Protein AF-A0A3E4QTH4-F1 (afdb_monomer_lite)

InterPro domains:
  IPR002560 Transposase IS204/IS1001/IS1096/IS1165, DDE domain [PF01610] (45-142)
  IPR047951 Transposase ISL3 [PTHR33498] (50-156)

Foldseek 3Di:
DDDDDDDDDDDDDDDDDDDDDDDDDDDDDDDDDDDPPDCPDDPPPVVVLVVLVVVLVVLVVCLLVDDLVCNLVSLVVSLVCQCVSPPVVSVVVSVVCVVCVVVSSVCSVVVPDVVVVVVLVVVLVVLVVVPVPDPDVVVSVVSSCVVPPPDDDDDPPDDDD

Secondary structure (DSSP, 8-state):
------------PPPP---------------------------S-HHHHHHHHHHHHHHHHHHHHS-HHHHHHHHHHHHHHHTTSS-HHHHHHHHHHHHTHHHHHHHHHTT--HHHHHHHHHHHHHHHHHTTT-SSHHHHHHHHHHHHS------TTS---

Radius of gyration: 29.63 Å; chains: 1; bounding box: 46×70×75 Å

Structure (mmCIF, N/CA/C/O backbone):
data_AF-A0A3E4QTH4-F1
#
_entry.id   AF-A0A3E4QTH4-F1
#
loop_
_atom_site.group_PDB
_atom_site.id
_atom_site.type_symbol
_atom_site.label_atom_id
_atom_site.label_alt_id
_atom_site.label_comp_id
_atom_site.label_asym_id
_atom_site.label_entity_id
_atom_site.label_seq_id
_atom_site.pdbx_PDB_ins_code
_atom_site.Cartn_x
_atom_site.Cartn_y
_atom_site.Cartn_z
_atom_site.occupancy
_atom_site.B_iso_or_equiv
_atom_site.auth_seq_id
_atom_site.auth_comp_id
_atom_site.auth_asym_id
_atom_site.auth_atom_id
_atom_site.pdbx_PDB_model_num
ATOM 1 N N . MET A 1 1 ? -7.933 47.964 -52.588 1.00 38.31 1 MET A N 1
ATOM 2 C CA . MET A 1 1 ? -8.823 48.214 -51.436 1.00 38.31 1 MET A CA 1
ATOM 3 C C . MET A 1 1 ? -7.984 48.294 -50.173 1.00 38.31 1 MET A C 1
ATOM 5 O O . MET A 1 1 ? -7.077 47.500 -49.989 1.00 38.31 1 MET A O 1
ATOM 9 N N . HIS A 1 2 ? -8.263 49.341 -49.411 1.00 34.09 2 HIS A N 1
ATOM 10 C CA . HIS A 1 2 ? -7.567 49.927 -48.274 1.00 34.09 2 HIS A CA 1
ATOM 11 C C . HIS A 1 2 ? -6.901 48.997 -47.252 1.00 34.09 2 HIS A C 1
ATOM 13 O O . HIS A 1 2 ? -7.544 48.196 -46.583 1.00 34.09 2 HIS A O 1
ATOM 19 N N . ILE A 1 3 ? -5.608 49.260 -47.062 1.00 34.81 3 ILE A N 1
ATOM 20 C CA . ILE A 1 3 ? -4.840 48.984 -45.854 1.00 34.81 3 ILE A CA 1
ATOM 21 C C . ILE A 1 3 ? -4.992 50.232 -44.969 1.00 34.81 3 ILE A C 1
ATOM 23 O O . ILE A 1 3 ? -4.567 51.319 -45.353 1.00 34.81 3 ILE A O 1
ATOM 27 N N . ASN A 1 4 ? -5.622 50.102 -43.806 1.00 29.06 4 ASN A N 1
ATOM 28 C CA . ASN A 1 4 ? -5.609 51.088 -42.720 1.00 29.06 4 ASN A CA 1
ATOM 29 C C . ASN A 1 4 ? -5.719 50.243 -41.438 1.00 29.06 4 ASN A C 1
ATOM 31 O O . ASN A 1 4 ? -6.509 49.308 -41.413 1.00 29.06 4 ASN A O 1
ATOM 35 N N . THR A 1 5 ? -4.853 50.371 -40.432 1.00 34.12 5 THR A N 1
ATOM 36 C CA . THR A 1 5 ? -4.844 51.527 -39.530 1.00 34.12 5 THR A CA 1
ATOM 37 C C . THR A 1 5 ? -3.448 51.753 -38.936 1.00 34.12 5 THR A C 1
ATOM 39 O O . THR A 1 5 ? -2.875 50.865 -38.305 1.00 34.12 5 THR A O 1
ATOM 42 N N . ARG A 1 6 ? -2.904 52.968 -39.080 1.00 31.78 6 ARG A N 1
ATOM 43 C CA . ARG A 1 6 ? -1.811 53.488 -38.238 1.00 31.78 6 ARG A CA 1
ATOM 44 C C . ARG A 1 6 ? -2.408 54.281 -37.076 1.00 31.78 6 ARG A C 1
ATOM 46 O O . ARG A 1 6 ? -3.154 55.220 -37.315 1.00 31.78 6 ARG A O 1
ATOM 53 N N . ALA A 1 7 ? -1.941 54.023 -35.858 1.00 35.34 7 ALA A N 1
ATOM 54 C CA . ALA A 1 7 ? -1.765 55.064 -34.846 1.00 35.34 7 ALA A CA 1
ATOM 55 C C . ALA A 1 7 ? -0.570 54.703 -33.948 1.00 35.34 7 ALA A C 1
ATOM 57 O O . ALA A 1 7 ? -0.603 53.743 -33.185 1.00 35.34 7 ALA A O 1
ATOM 58 N N . ARG A 1 8 ? 0.518 55.468 -34.085 1.00 33.97 8 ARG A N 1
ATOM 59 C CA . ARG A 1 8 ? 1.678 55.489 -33.179 1.00 33.97 8 ARG A CA 1
ATOM 60 C C . ARG A 1 8 ? 1.392 56.459 -32.031 1.00 33.97 8 ARG A C 1
ATOM 62 O O . ARG A 1 8 ? 0.940 57.559 -32.336 1.00 33.97 8 ARG A O 1
ATOM 69 N N . ARG A 1 9 ? 1.793 56.140 -30.788 1.00 31.28 9 ARG A N 1
ATOM 70 C CA . ARG A 1 9 ? 2.373 57.086 -29.794 1.00 31.28 9 ARG A CA 1
ATOM 71 C C . ARG A 1 9 ? 2.842 56.361 -28.504 1.00 31.28 9 ARG A C 1
ATOM 73 O O . ARG A 1 9 ? 2.532 55.185 -28.365 1.00 31.28 9 ARG A O 1
ATOM 80 N N . PRO A 1 10 ? 3.701 56.966 -27.652 1.00 37.00 10 PRO A N 1
ATOM 81 C CA . PRO A 1 10 ? 5.108 56.573 -27.539 1.00 37.00 10 PRO A CA 1
ATOM 82 C C . PRO A 1 10 ? 5.536 56.115 -26.126 1.00 37.00 10 PRO A C 1
ATOM 84 O O . PRO A 1 10 ? 4.746 56.070 -25.187 1.00 37.00 10 PRO A O 1
ATOM 87 N N . ALA A 1 11 ? 6.828 55.790 -26.012 1.00 34.81 11 ALA A N 1
ATOM 88 C CA . ALA A 1 11 ? 7.547 55.374 -24.811 1.00 34.81 11 ALA A CA 1
ATOM 89 C C . ALA A 1 11 ? 7.378 56.313 -23.597 1.00 34.81 11 ALA A C 1
ATOM 91 O O . ALA A 1 11 ? 7.405 57.537 -23.731 1.00 34.81 11 ALA A O 1
ATOM 92 N N . ARG A 1 12 ? 7.302 55.720 -22.397 1.00 33.19 12 ARG A N 1
ATOM 93 C CA . ARG A 1 12 ? 7.480 56.391 -21.100 1.00 33.19 12 ARG A CA 1
ATOM 94 C C . ARG A 1 12 ? 8.650 55.749 -20.347 1.00 33.19 12 ARG A C 1
ATOM 96 O O . ARG A 1 12 ? 8.627 54.555 -20.065 1.00 33.19 12 ARG A O 1
ATOM 103 N N . THR A 1 13 ? 9.658 56.558 -20.041 1.00 36.94 13 THR A N 1
ATOM 104 C CA . THR A 1 13 ? 10.768 56.299 -19.107 1.00 36.94 13 THR A CA 1
ATOM 105 C C . THR A 1 13 ? 10.303 56.413 -17.636 1.00 36.94 13 THR A C 1
ATOM 107 O O . THR A 1 13 ? 9.218 56.941 -17.382 1.00 36.94 13 THR A O 1
ATOM 110 N N . PRO A 1 14 ? 11.076 55.889 -16.659 1.00 46.59 14 PRO A N 1
ATOM 111 C CA . PRO A 1 14 ? 10.572 55.454 -15.351 1.00 46.59 14 PRO A CA 1
ATOM 112 C C . PRO A 1 14 ? 10.772 56.490 -14.229 1.00 46.59 14 PRO A C 1
ATOM 114 O O . PRO A 1 14 ? 11.631 57.363 -14.357 1.00 46.59 14 PRO A O 1
ATOM 117 N N . PRO A 1 15 ? 10.116 56.328 -13.063 1.00 36.28 15 PRO A N 1
ATOM 118 C CA . PRO A 1 15 ? 10.614 56.880 -11.811 1.00 36.28 15 PRO A CA 1
ATOM 119 C C . PRO A 1 15 ? 11.375 55.834 -10.973 1.00 36.28 15 PRO A C 1
ATOM 121 O O . PRO A 1 15 ? 11.011 54.662 -10.884 1.00 36.28 15 PRO A O 1
ATOM 124 N N . ARG A 1 16 ? 12.470 56.310 -10.371 1.00 30.91 16 ARG A N 1
ATOM 125 C CA . ARG A 1 16 ? 13.379 55.625 -9.442 1.00 30.91 16 ARG A CA 1
ATOM 126 C C . ARG A 1 16 ? 12.763 55.432 -8.050 1.00 30.91 16 ARG A C 1
ATOM 128 O O . ARG A 1 16 ? 12.057 56.305 -7.562 1.00 30.91 16 ARG A O 1
ATOM 135 N N . GLY A 1 17 ? 13.247 54.388 -7.373 1.00 26.97 17 GLY A N 1
ATOM 136 C CA . GLY A 1 17 ? 13.249 54.227 -5.911 1.00 26.97 17 GLY A CA 1
ATOM 137 C C . GLY A 1 17 ? 12.425 53.017 -5.465 1.00 26.97 17 GLY A C 1
ATOM 138 O O . GLY A 1 17 ? 11.291 52.871 -5.882 1.00 26.97 17 GLY A O 1
ATOM 139 N N . SER A 1 18 ? 12.890 52.079 -4.645 1.00 28.05 18 SER A N 1
ATOM 140 C CA . SER A 1 18 ? 14.172 51.894 -3.973 1.00 28.05 18 SER A CA 1
ATOM 141 C C . SER A 1 18 ? 14.204 50.479 -3.374 1.00 28.05 18 SER A C 1
ATOM 143 O O . SER A 1 18 ? 13.237 50.074 -2.744 1.00 28.05 18 SER A O 1
ATOM 145 N N . ARG A 1 19 ? 15.370 49.832 -3.489 1.00 25.03 19 ARG A N 1
ATOM 146 C CA . ARG A 1 19 ? 16.011 48.915 -2.523 1.00 25.03 19 ARG A CA 1
ATOM 147 C C . ARG A 1 19 ? 15.423 47.518 -2.232 1.00 25.03 19 ARG A C 1
ATOM 149 O O . ARG A 1 19 ? 14.332 47.365 -1.710 1.00 25.03 19 ARG A O 1
ATOM 156 N N . ALA A 1 20 ? 16.351 46.567 -2.416 1.00 28.84 20 ALA A N 1
ATOM 157 C CA . ALA A 1 20 ? 16.674 45.399 -1.582 1.00 28.84 20 ALA A CA 1
ATOM 158 C C . ALA A 1 20 ? 15.633 44.269 -1.519 1.00 28.84 20 ALA A C 1
ATOM 160 O O . ALA A 1 20 ? 14.568 44.398 -0.937 1.00 28.84 20 ALA A O 1
ATOM 161 N N . SER A 1 21 ? 15.888 43.207 -2.287 1.00 28.34 21 SER A N 1
ATOM 162 C CA . SER A 1 21 ? 16.442 41.911 -1.833 1.00 28.34 21 SER A CA 1
ATOM 163 C C . SER A 1 21 ? 15.333 40.996 -1.291 1.00 28.34 21 SER A C 1
ATOM 165 O O . SER A 1 21 ? 14.563 41.343 -0.414 1.00 28.34 21 SER A O 1
ATOM 167 N N . GLY A 1 22 ? 15.084 39.821 -1.856 1.00 32.53 22 GLY A N 1
ATOM 168 C CA . GLY A 1 22 ? 16.065 38.843 -2.294 1.00 32.53 22 GLY A CA 1
ATOM 169 C C . GLY A 1 22 ? 16.257 37.842 -1.159 1.00 32.53 22 GLY A C 1
ATOM 170 O O . GLY A 1 22 ? 16.856 38.166 -0.143 1.00 32.53 22 GLY A O 1
ATOM 171 N N . SER A 1 23 ? 15.766 36.623 -1.387 1.00 31.20 23 SER A N 1
ATOM 172 C CA . SER A 1 23 ? 15.892 35.403 -0.573 1.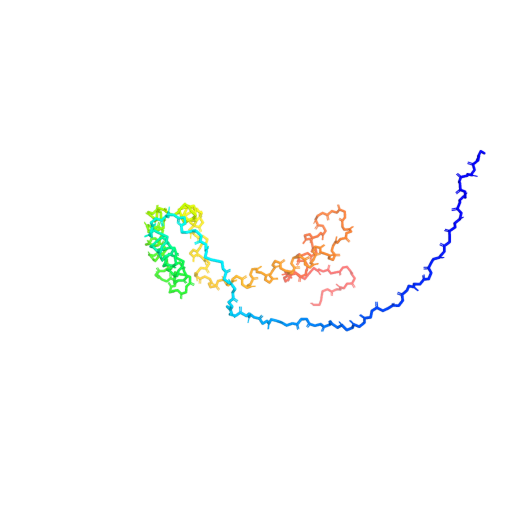00 31.20 23 SER A CA 1
ATOM 173 C C . SER A 1 23 ? 14.968 35.223 0.649 1.00 31.20 23 SER A C 1
ATOM 175 O O . SER A 1 23 ? 15.187 35.701 1.753 1.00 31.20 23 SER A O 1
ATOM 177 N N . ARG A 1 24 ? 13.920 34.418 0.431 1.00 31.97 24 ARG A N 1
ATOM 178 C CA . ARG A 1 24 ? 13.820 33.033 0.929 1.00 31.97 24 ARG A CA 1
ATOM 179 C C . ARG A 1 24 ? 14.612 32.746 2.217 1.00 31.97 24 ARG A C 1
ATOM 181 O O . ARG A 1 24 ? 15.801 32.474 2.137 1.00 31.97 24 ARG A O 1
ATOM 188 N N . CYS A 1 25 ? 13.921 32.613 3.347 1.00 25.77 25 CYS A N 1
ATOM 189 C CA . CYS A 1 25 ? 14.136 31.474 4.240 1.00 25.77 25 CYS A CA 1
ATOM 190 C C . CYS A 1 25 ? 13.003 31.330 5.256 1.00 25.77 25 CYS A C 1
ATOM 192 O O . CYS A 1 25 ? 12.509 32.295 5.832 1.00 25.77 25 CYS A O 1
ATOM 194 N N . SER A 1 26 ? 12.626 30.076 5.465 1.00 36.06 26 SER A N 1
ATOM 195 C CA . SER A 1 26 ? 11.839 29.570 6.577 1.00 36.06 26 SER A CA 1
ATOM 196 C C . SER A 1 26 ? 12.249 30.187 7.915 1.00 36.06 26 SER A C 1
ATOM 198 O O . SER A 1 26 ? 13.381 30.008 8.366 1.00 36.06 26 SER A O 1
ATOM 200 N N . ARG A 1 27 ? 11.303 30.825 8.597 1.00 24.22 27 ARG A N 1
ATOM 201 C CA . ARG A 1 27 ? 11.348 30.980 10.051 1.00 24.22 27 ARG A CA 1
ATOM 202 C C . ARG A 1 27 ? 9.919 31.093 10.560 1.00 24.22 27 ARG A C 1
ATOM 204 O O . ARG A 1 27 ? 9.256 32.104 10.373 1.00 24.22 27 ARG A O 1
ATOM 211 N N . THR A 1 28 ? 9.427 30.019 11.167 1.00 36.97 28 THR A N 1
ATOM 212 C CA . THR A 1 28 ? 8.267 30.075 12.061 1.00 36.97 28 THR A CA 1
ATOM 213 C C . THR A 1 28 ? 8.507 31.121 13.147 1.00 36.97 28 THR A C 1
ATOM 215 O O . THR A 1 28 ? 9.561 31.061 13.783 1.00 36.97 28 THR A O 1
ATOM 218 N N . PRO A 1 29 ? 7.525 31.978 13.463 1.00 33.34 29 PRO A N 1
ATOM 219 C CA . PRO A 1 29 ? 7.483 32.645 14.753 1.00 33.34 29 PRO A CA 1
ATOM 220 C C . PRO A 1 29 ? 6.354 32.051 15.598 1.00 33.34 29 PRO A C 1
ATOM 222 O O . PRO A 1 29 ? 5.169 32.150 15.277 1.00 33.34 29 PRO A O 1
ATOM 225 N N . ARG A 1 30 ? 6.753 31.438 16.716 1.00 31.05 30 ARG A N 1
ATOM 226 C CA . ARG A 1 30 ? 5.915 31.311 17.912 1.00 31.05 30 ARG A CA 1
ATOM 227 C C . ARG A 1 30 ? 5.405 32.713 18.288 1.00 31.05 30 ARG A C 1
ATOM 229 O O . ARG A 1 30 ? 6.225 33.613 18.397 1.00 31.05 30 ARG A O 1
ATOM 236 N N . THR A 1 31 ? 4.081 32.824 18.468 1.00 38.16 31 THR A N 1
ATOM 237 C CA . THR A 1 31 ? 3.315 33.623 19.465 1.00 38.16 31 THR A CA 1
ATOM 238 C C . THR A 1 31 ? 3.831 35.034 19.816 1.00 38.16 31 THR A C 1
ATOM 240 O O . THR A 1 31 ? 4.970 35.194 20.214 1.00 38.16 31 THR A O 1
ATOM 243 N N . LEU A 1 32 ? 3.038 36.110 19.823 1.00 41.94 32 LEU A N 1
ATOM 244 C CA . LEU A 1 32 ? 1.735 36.320 20.468 1.00 41.94 32 LEU A CA 1
ATOM 245 C C . LEU A 1 32 ? 1.060 37.556 19.838 1.00 41.94 32 LEU A C 1
ATOM 247 O O . LEU A 1 32 ? 1.690 38.605 19.756 1.00 41.94 32 LEU A O 1
ATOM 251 N N . ALA A 1 33 ? -0.232 37.497 19.514 1.00 34.41 33 ALA A N 1
ATOM 252 C CA . ALA A 1 33 ? -1.062 38.701 19.462 1.00 34.41 33 ALA A CA 1
ATOM 253 C C . ALA A 1 33 ? -2.498 38.357 19.855 1.00 34.41 33 ALA A C 1
ATOM 255 O O . ALA A 1 33 ? -3.097 37.386 19.396 1.00 34.41 33 ALA A O 1
ATOM 256 N N . ARG A 1 34 ? -2.987 39.142 20.808 1.00 39.38 34 ARG A N 1
ATOM 257 C CA . ARG A 1 34 ? -4.208 38.959 21.575 1.00 39.38 34 ARG A CA 1
ATOM 258 C C . ARG A 1 34 ? -5.440 39.123 20.689 1.00 39.38 34 ARG A C 1
ATOM 260 O O . ARG A 1 34 ? -5.786 40.222 20.288 1.00 39.38 34 ARG A O 1
ATOM 267 N N . GLY A 1 35 ? -6.156 38.027 20.511 1.00 37.09 35 GLY A N 1
ATOM 268 C CA . GLY A 1 35 ? -7.583 38.012 20.245 1.00 37.09 35 GLY A CA 1
ATOM 269 C C . GLY A 1 35 ? -8.097 36.733 20.872 1.00 37.09 35 GLY A C 1
ATOM 270 O O . GLY A 1 35 ? -7.814 35.657 20.359 1.00 37.09 35 GLY A O 1
ATOM 271 N N . ARG A 1 36 ? -8.766 36.815 22.030 1.00 41.88 36 ARG A N 1
ATOM 272 C CA . ARG A 1 36 ? -9.487 35.656 22.578 1.00 41.88 36 ARG A CA 1
ATOM 273 C C . ARG A 1 36 ? -10.473 35.213 21.494 1.00 41.88 36 ARG A C 1
ATOM 275 O O . ARG A 1 36 ? -11.393 35.985 21.215 1.00 41.88 36 ARG A O 1
ATOM 282 N N . PRO A 1 37 ? -10.354 34.017 20.890 1.00 40.00 37 PRO A N 1
ATOM 283 C CA . PRO A 1 37 ? -11.465 33.527 20.110 1.00 40.00 37 PRO A CA 1
ATOM 284 C C . PRO A 1 37 ? -12.586 33.257 21.108 1.00 40.00 37 PRO A C 1
ATOM 286 O O . PRO A 1 37 ? -12.408 32.551 22.106 1.00 40.00 37 PRO A O 1
ATOM 289 N N . ARG A 1 38 ? -13.733 33.891 20.857 1.00 36.66 38 ARG A N 1
ATOM 290 C CA . ARG A 1 38 ? -15.011 33.533 21.464 1.00 36.66 38 ARG A CA 1
ATOM 291 C C . ARG A 1 38 ? -15.092 32.012 21.474 1.00 36.66 38 ARG A C 1
ATOM 293 O O . ARG A 1 38 ? -15.014 31.379 20.423 1.00 36.66 38 ARG A O 1
ATOM 300 N N . ARG A 1 39 ? -15.172 31.441 22.675 1.00 45.03 39 ARG A N 1
ATOM 301 C CA . ARG A 1 39 ? -15.295 30.005 22.912 1.00 45.03 39 ARG A CA 1
ATOM 302 C C . ARG A 1 39 ? -16.631 29.564 22.317 1.00 45.03 39 ARG A C 1
ATOM 304 O O . ARG A 1 39 ? -17.642 29.552 23.006 1.00 45.03 39 ARG A O 1
ATOM 311 N N . SER A 1 40 ? -16.650 29.257 21.022 1.00 39.41 40 SER A N 1
ATOM 312 C CA . SER A 1 40 ? -17.777 28.594 20.384 1.00 39.41 40 SER A CA 1
ATOM 313 C C . SER A 1 40 ? -17.879 27.218 21.026 1.00 39.41 40 SER A C 1
ATOM 315 O O . SER A 1 40 ? -16.989 26.378 20.861 1.00 39.41 40 SER A O 1
ATOM 317 N N . GLY A 1 41 ? -18.920 27.034 21.834 1.00 40.28 41 GLY A N 1
ATOM 318 C CA . GLY A 1 41 ? -19.214 25.793 22.524 1.00 40.28 41 GLY A CA 1
ATOM 319 C C . GLY A 1 41 ? -19.334 24.648 21.529 1.00 40.28 41 GLY A C 1
ATOM 320 O O . GLY A 1 41 ? -20.346 24.484 20.857 1.00 40.28 41 GLY A O 1
ATOM 321 N N . ARG A 1 42 ? -18.291 23.827 21.457 1.00 39.12 42 ARG A N 1
ATOM 322 C CA . ARG A 1 42 ? -18.397 22.450 20.997 1.00 39.12 42 ARG A CA 1
ATOM 323 C C . ARG A 1 42 ? -17.669 21.601 22.035 1.00 39.12 42 ARG A C 1
ATOM 325 O O . ARG A 1 42 ? -16.480 21.833 22.261 1.00 39.12 42 ARG A O 1
ATOM 332 N N . PRO A 1 43 ? -18.366 20.690 22.733 1.00 39.44 43 PRO A N 1
ATOM 333 C CA . PRO A 1 43 ? -17.743 19.895 23.774 1.00 39.44 43 PRO A CA 1
ATOM 334 C C . PRO A 1 43 ? -16.653 19.020 23.154 1.00 39.44 43 PRO A C 1
ATOM 336 O O . PRO A 1 43 ? -16.763 18.573 22.011 1.00 39.44 43 PRO A O 1
ATOM 339 N N . VAL A 1 44 ? -15.594 18.820 23.931 1.00 47.12 44 VAL A N 1
ATOM 340 C CA . VAL A 1 44 ? -14.356 18.085 23.655 1.00 47.12 44 VAL A CA 1
ATOM 341 C C . VAL A 1 44 ? -14.645 16.639 23.205 1.00 47.12 44 VAL A C 1
ATOM 343 O O . VAL A 1 44 ? -14.492 15.680 23.946 1.00 47.12 44 VAL A O 1
ATOM 346 N N . ARG A 1 45 ? -15.089 16.468 21.958 1.00 47.56 45 ARG A N 1
ATOM 347 C CA . ARG A 1 45 ? -15.165 15.183 21.233 1.00 47.56 45 ARG A CA 1
ATOM 348 C C . ARG A 1 45 ? -14.111 15.088 20.129 1.00 47.56 45 ARG A C 1
ATOM 350 O O . ARG A 1 45 ? -13.842 14.008 19.612 1.00 47.56 45 ARG A O 1
ATOM 357 N N . SER A 1 46 ? -13.486 16.213 19.791 1.00 52.41 46 SER A N 1
ATOM 358 C CA . SER A 1 46 ? -12.482 16.325 18.733 1.00 52.41 46 SER A CA 1
ATOM 359 C C . SER A 1 46 ? -11.193 15.576 19.079 1.00 52.41 46 SER A C 1
ATOM 361 O O . SER A 1 46 ? -10.621 14.938 18.205 1.00 52.41 46 SER A O 1
ATOM 363 N N . GLY A 1 47 ? -10.771 15.580 20.351 1.00 61.81 47 GLY A N 1
ATOM 364 C CA . GLY A 1 47 ? -9.536 14.918 20.790 1.00 61.81 47 GLY A CA 1
ATOM 365 C C . GLY A 1 47 ? -9.561 13.399 20.598 1.00 61.81 47 GLY A C 1
ATOM 366 O O . GLY A 1 47 ? -8.605 12.823 20.090 1.00 61.81 47 GLY A O 1
ATOM 367 N N . THR A 1 48 ? -10.689 12.747 20.898 1.00 75.06 48 THR A N 1
ATOM 368 C CA . THR A 1 48 ? -10.816 11.287 20.763 1.00 75.06 48 THR A CA 1
ATOM 369 C C . THR A 1 48 ? -10.982 10.847 19.312 1.00 75.06 48 THR A C 1
ATOM 371 O O . THR A 1 48 ? -10.518 9.774 18.942 1.00 75.06 48 THR A O 1
ATOM 374 N N . ALA A 1 49 ? -11.626 11.648 18.458 1.00 80.50 49 ALA A N 1
ATOM 375 C CA . ALA A 1 49 ? -11.713 11.360 17.025 1.00 80.50 49 ALA A CA 1
ATOM 376 C C . ALA A 1 49 ? -10.368 11.534 16.315 1.00 80.50 49 ALA A C 1
ATOM 378 O O . ALA A 1 49 ? -9.989 10.679 15.515 1.00 80.50 49 ALA A O 1
ATOM 379 N N . LEU A 1 50 ? -9.637 12.599 16.649 1.00 86.06 50 LEU A N 1
ATOM 380 C CA . LEU A 1 50 ? -8.321 12.870 16.082 1.00 86.06 50 LEU A CA 1
ATOM 381 C C . LEU A 1 50 ? -7.305 11.804 16.510 1.00 86.06 50 LEU A C 1
ATOM 383 O O . LEU A 1 50 ? -6.589 11.273 15.666 1.00 86.06 50 LEU A O 1
ATOM 387 N N . TRP A 1 51 ? -7.315 11.421 17.790 1.00 87.38 51 TRP A N 1
ATOM 388 C CA . TRP A 1 51 ? -6.479 10.340 18.313 1.00 87.38 51 TRP A CA 1
ATOM 389 C C . TRP A 1 51 ? -6.777 8.988 17.654 1.00 87.38 51 TRP A C 1
ATOM 391 O O . TRP A 1 51 ? -5.862 8.305 17.204 1.00 87.38 51 TRP A O 1
ATOM 401 N N . ARG A 1 52 ? -8.059 8.620 17.504 1.00 87.25 52 ARG A N 1
ATOM 402 C CA . ARG A 1 52 ? -8.444 7.392 16.785 1.00 87.25 52 ARG A CA 1
ATOM 403 C C . ARG A 1 52 ? -7.979 7.415 15.334 1.00 87.25 52 ARG A C 1
ATOM 405 O O . ARG A 1 52 ? -7.481 6.407 14.851 1.00 87.25 52 ARG A O 1
ATOM 412 N N . GLY A 1 53 ? -8.124 8.551 14.651 1.00 90.75 53 GLY A N 1
ATOM 413 C CA . GLY A 1 53 ? -7.630 8.720 13.285 1.00 90.75 53 GLY A CA 1
ATOM 414 C C . GLY A 1 53 ? -6.108 8.585 13.188 1.00 90.75 53 GLY A C 1
ATOM 415 O O . GLY A 1 53 ? -5.613 7.934 12.272 1.00 90.75 53 GLY A O 1
ATOM 416 N N . TYR A 1 54 ? -5.373 9.147 14.150 1.00 91.00 54 TYR A N 1
ATOM 417 C CA . TYR A 1 54 ? -3.922 8.989 14.246 1.00 91.00 54 TYR A CA 1
ATOM 418 C C . TYR A 1 54 ? -3.527 7.519 14.422 1.00 91.00 54 TYR A C 1
ATOM 420 O O . TYR A 1 54 ? -2.721 7.015 13.645 1.00 91.00 54 TYR A O 1
ATOM 428 N N . LEU A 1 55 ? -4.153 6.808 15.362 1.00 92.19 55 LEU A N 1
ATOM 429 C CA . LEU A 1 55 ? -3.856 5.398 15.605 1.00 92.19 55 LEU A CA 1
ATOM 430 C C . LEU A 1 55 ? -4.203 4.528 14.381 1.00 92.19 55 LEU A C 1
ATOM 432 O O . LEU A 1 55 ? -3.399 3.703 13.972 1.00 92.19 55 LEU A O 1
ATOM 436 N N . LEU A 1 56 ? -5.332 4.781 13.707 1.00 91.94 56 LEU A N 1
ATOM 437 C CA . LEU A 1 56 ? -5.683 4.114 12.443 1.00 91.94 56 LEU A CA 1
ATOM 438 C C . LEU A 1 56 ? -4.651 4.342 11.334 1.00 91.94 56 LEU A C 1
ATOM 440 O O . LEU A 1 56 ? -4.393 3.440 10.536 1.00 91.94 56 LEU A O 1
ATOM 444 N N . LYS A 1 57 ? -4.078 5.543 11.258 1.00 92.31 57 LYS A N 1
ATOM 445 C CA . LYS A 1 57 ? -3.032 5.873 10.288 1.00 92.31 57 LYS A CA 1
ATOM 446 C C . LYS A 1 57 ? -1.718 5.157 10.621 1.00 92.31 57 LYS A C 1
ATOM 448 O O . LYS A 1 57 ? -1.096 4.614 9.711 1.00 92.31 57 LYS A O 1
ATOM 453 N N . GLU A 1 58 ? -1.289 5.160 11.881 1.00 93.06 58 GLU A N 1
ATOM 454 C CA . GLU A 1 58 ? -0.040 4.497 12.278 1.00 93.06 58 GLU A CA 1
ATOM 455 C C . GLU A 1 58 ? -0.148 2.968 12.186 1.00 93.06 58 GLU A C 1
ATOM 457 O O . GLU A 1 58 ? 0.766 2.344 11.655 1.00 93.06 58 GLU A O 1
ATOM 462 N N . GLU A 1 59 ? -1.287 2.371 12.547 1.00 91.12 59 GLU A N 1
ATOM 463 C CA . GLU A 1 59 ? -1.536 0.935 12.342 1.0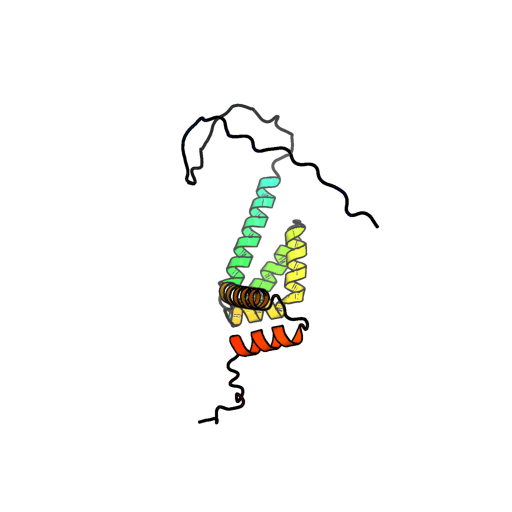0 91.12 59 GLU A CA 1
ATOM 464 C C . GLU A 1 59 ? -1.477 0.556 10.857 1.00 91.12 59 GLU A C 1
ATOM 466 O O . GLU A 1 59 ? -0.831 -0.421 10.488 1.00 91.12 59 GLU A O 1
ATOM 471 N N . LEU A 1 60 ? -2.069 1.365 9.966 1.00 91.31 60 LEU A N 1
ATOM 472 C CA . LEU A 1 60 ? -1.945 1.126 8.524 1.00 91.31 60 LEU A CA 1
ATOM 473 C C . LEU A 1 60 ? -0.477 1.167 8.084 1.00 91.31 60 LEU A C 1
ATOM 475 O O . LEU A 1 60 ? -0.050 0.367 7.258 1.00 91.31 60 LEU A O 1
ATOM 479 N N . ARG A 1 61 ? 0.312 2.093 8.635 1.00 89.56 61 ARG A N 1
ATOM 480 C CA . ARG A 1 61 ? 1.741 2.203 8.333 1.00 89.56 61 ARG A CA 1
ATOM 481 C C . ARG A 1 61 ? 2.531 0.998 8.842 1.00 89.56 61 ARG A C 1
ATOM 483 O O . ARG A 1 61 ? 3.475 0.594 8.168 1.00 89.56 61 ARG A O 1
ATOM 490 N N . ALA A 1 62 ? 2.149 0.442 9.990 1.00 89.19 62 ALA A N 1
ATOM 491 C CA . ALA A 1 62 ? 2.728 -0.782 10.527 1.00 89.19 62 ALA A CA 1
ATOM 492 C C . ALA A 1 62 ? 2.460 -1.975 9.597 1.00 89.19 62 ALA A C 1
ATOM 494 O O . ALA A 1 62 ? 3.398 -2.698 9.284 1.00 89.19 62 ALA A O 1
ATOM 495 N N . VAL A 1 63 ? 1.246 -2.103 9.041 1.00 88.50 63 VAL A N 1
ATOM 496 C CA . VAL A 1 63 ? 0.916 -3.145 8.041 1.00 88.50 63 VAL A CA 1
ATOM 497 C C . VAL A 1 63 ? 1.865 -3.104 6.835 1.00 88.50 63 VAL A C 1
ATOM 499 O O . VAL A 1 63 ? 2.305 -4.147 6.371 1.00 88.50 63 VAL A O 1
ATOM 502 N N . PHE A 1 64 ? 2.222 -1.913 6.341 1.00 85.25 64 PHE A N 1
ATOM 503 C CA . PHE A 1 64 ? 3.146 -1.764 5.204 1.00 85.25 64 PHE A CA 1
ATOM 504 C C . PHE A 1 64 ? 4.631 -1.959 5.548 1.00 85.25 64 PHE A C 1
ATOM 506 O O . PHE A 1 64 ? 5.450 -2.036 4.637 1.00 85.25 64 PHE A O 1
ATOM 513 N N . ARG A 1 65 ? 4.999 -1.964 6.834 1.00 85.56 65 ARG A N 1
ATOM 514 C CA . ARG A 1 65 ? 6.384 -2.152 7.304 1.00 85.56 65 ARG A CA 1
ATOM 515 C C . ARG A 1 65 ? 6.631 -3.521 7.934 1.00 85.56 65 ARG A C 1
ATOM 517 O O . ARG A 1 65 ? 7.784 -3.834 8.210 1.00 85.56 65 ARG A O 1
ATOM 524 N N . GLY A 1 66 ? 5.567 -4.259 8.238 1.00 82.38 66 GLY A N 1
ATOM 525 C CA . GLY A 1 66 ? 5.635 -5.573 8.860 1.00 82.38 66 GLY A CA 1
ATOM 526 C C . GLY A 1 66 ? 6.103 -6.660 7.898 1.00 82.38 66 GLY A C 1
ATOM 527 O O . GLY A 1 66 ? 6.342 -6.415 6.715 1.00 82.38 66 GLY A O 1
ATOM 528 N N . ASP A 1 67 ? 6.210 -7.869 8.436 1.00 83.44 67 ASP A N 1
ATOM 529 C CA . ASP A 1 67 ? 6.564 -9.064 7.678 1.00 83.44 67 ASP A CA 1
ATOM 530 C C . ASP A 1 67 ? 5.450 -9.418 6.665 1.00 83.44 67 ASP A C 1
ATOM 532 O O . ASP A 1 67 ? 4.266 -9.419 7.036 1.00 83.44 67 ASP A O 1
ATOM 536 N N . PRO A 1 68 ? 5.784 -9.730 5.395 1.00 83.88 68 PRO A N 1
ATOM 537 C CA . PRO A 1 68 ? 4.835 -10.256 4.417 1.00 83.88 68 PRO A CA 1
ATOM 538 C C . PRO A 1 68 ? 3.990 -11.437 4.917 1.00 83.88 68 PRO A C 1
ATOM 540 O O . PRO A 1 68 ? 2.818 -11.529 4.544 1.00 83.88 68 PRO A O 1
ATOM 543 N N . ALA A 1 69 ? 4.535 -12.300 5.783 1.00 85.19 69 ALA A N 1
ATOM 544 C CA . ALA A 1 69 ? 3.816 -13.447 6.341 1.00 85.19 69 ALA A CA 1
ATOM 545 C C . ALA A 1 69 ? 2.579 -13.025 7.159 1.00 85.19 69 ALA A C 1
ATOM 547 O O . ALA A 1 69 ? 1.504 -13.618 7.033 1.00 85.19 69 ALA A O 1
ATOM 548 N N . ASP A 1 70 ? 2.695 -11.936 7.923 1.00 88.06 70 ASP A N 1
ATOM 549 C CA . ASP A 1 70 ? 1.634 -11.418 8.794 1.00 88.06 70 ASP A CA 1
ATOM 550 C C . ASP A 1 70 ? 0.796 -10.310 8.143 1.00 88.06 70 ASP A C 1
ATOM 552 O O . ASP A 1 70 ? -0.223 -9.869 8.699 1.00 88.06 70 ASP A O 1
ATOM 556 N N . ALA A 1 71 ? 1.190 -9.846 6.954 1.00 87.75 71 ALA A N 1
ATOM 557 C CA . ALA A 1 71 ? 0.569 -8.718 6.268 1.00 87.75 71 ALA A CA 1
ATOM 558 C C . ALA A 1 71 ? -0.934 -8.931 6.035 1.00 87.75 71 ALA A C 1
ATOM 560 O O . ALA A 1 71 ? -1.733 -8.005 6.201 1.00 87.75 71 ALA A O 1
ATOM 561 N N . ARG A 1 72 ? -1.346 -10.163 5.710 1.00 89.81 72 ARG A N 1
ATOM 562 C CA . ARG A 1 72 ? -2.755 -10.509 5.472 1.00 89.81 72 ARG A CA 1
ATOM 563 C C . ARG A 1 72 ? -3.601 -10.381 6.735 1.00 89.81 72 ARG A C 1
ATOM 565 O O . ARG A 1 72 ? -4.623 -9.693 6.715 1.00 89.81 72 ARG A O 1
ATOM 572 N N . ALA A 1 73 ? -3.159 -10.996 7.829 1.00 91.19 73 ALA A N 1
ATOM 573 C CA . ALA A 1 73 ? -3.862 -10.950 9.107 1.00 91.19 73 ALA A CA 1
ATOM 574 C C . ALA A 1 73 ? -3.910 -9.519 9.670 1.00 91.19 73 ALA A C 1
ATOM 576 O O . ALA A 1 73 ? -4.955 -9.056 10.139 1.00 91.19 73 ALA A O 1
ATOM 577 N N . SER A 1 74 ? -2.799 -8.791 9.556 1.00 90.38 74 SER A N 1
ATOM 578 C CA . SER A 1 74 ? -2.680 -7.404 10.008 1.00 90.38 74 SER A CA 1
ATOM 579 C C . SER A 1 74 ? -3.591 -6.464 9.210 1.00 90.38 74 SER A C 1
ATOM 581 O O . SER A 1 74 ? -4.307 -5.644 9.791 1.00 90.38 74 SER A O 1
ATOM 583 N N . LEU A 1 75 ? -3.654 -6.631 7.884 1.00 92.06 75 LEU A N 1
ATOM 584 C CA . LEU A 1 75 ? -4.549 -5.860 7.023 1.00 92.06 75 LEU A CA 1
ATOM 585 C C . LEU A 1 75 ? -6.026 -6.150 7.323 1.00 92.06 75 LEU A C 1
ATOM 587 O O . LEU A 1 75 ? -6.830 -5.219 7.376 1.00 92.06 75 LEU A O 1
ATOM 591 N N . ASP A 1 76 ? -6.398 -7.408 7.557 1.00 92.56 76 ASP A N 1
ATOM 592 C CA . ASP A 1 76 ? -7.781 -7.783 7.873 1.00 92.56 76 ASP A CA 1
ATOM 593 C C . ASP A 1 76 ? -8.229 -7.238 9.238 1.00 92.56 76 ASP A C 1
ATOM 595 O O . ASP A 1 76 ? -9.353 -6.732 9.380 1.00 92.56 76 ASP A O 1
ATOM 599 N N . ARG A 1 77 ? -7.332 -7.264 10.234 1.00 92.69 77 ARG A N 1
ATOM 600 C CA . ARG A 1 77 ? -7.552 -6.641 11.546 1.00 92.69 77 ARG A CA 1
ATOM 601 C C . ARG A 1 77 ? -7.762 -5.137 11.399 1.00 92.69 77 ARG A C 1
ATOM 603 O O . ARG A 1 77 ? -8.755 -4.600 11.900 1.00 92.69 77 ARG A O 1
ATOM 610 N N . TRP A 1 78 ? -6.891 -4.471 10.643 1.00 94.25 78 TRP A N 1
ATOM 611 C CA . TRP A 1 78 ? -7.010 -3.044 10.366 1.00 94.25 78 TRP A CA 1
ATOM 612 C C . TRP A 1 78 ? -8.316 -2.705 9.634 1.00 94.25 78 TRP A C 1
ATOM 614 O O . TRP A 1 78 ? -9.052 -1.811 10.050 1.00 94.25 78 TRP A O 1
ATOM 624 N N . LEU A 1 79 ? -8.676 -3.464 8.594 1.00 93.44 79 LEU A N 1
ATOM 625 C CA . LEU A 1 79 ? -9.911 -3.287 7.824 1.00 93.44 79 LEU A CA 1
ATOM 626 C C . LEU A 1 79 ? -11.175 -3.469 8.667 1.00 93.44 79 LEU A C 1
ATOM 628 O O . LEU A 1 79 ? -12.193 -2.817 8.403 1.00 93.44 79 LEU A O 1
ATOM 632 N N . SER A 1 80 ? -11.129 -4.366 9.649 1.00 93.00 80 SER A N 1
ATOM 633 C CA . SER A 1 80 ? -12.220 -4.610 10.594 1.00 93.00 80 SER A CA 1
ATOM 634 C C . SER A 1 80 ? -12.367 -3.478 11.604 1.00 93.00 80 SER A C 1
ATOM 636 O O . SER A 1 80 ? -13.459 -3.246 12.123 1.00 93.00 80 SER A O 1
ATOM 638 N N . TRP A 1 81 ? -11.292 -2.756 11.905 1.00 92.94 81 TRP A N 1
ATOM 639 C CA . TRP A 1 81 ? -11.342 -1.589 12.775 1.00 92.94 81 TRP A CA 1
ATOM 640 C C . TRP A 1 81 ? -11.732 -0.315 12.010 1.00 92.94 81 TRP A C 1
ATOM 642 O O . TRP A 1 81 ? -12.619 0.430 12.439 1.00 92.94 81 TRP A O 1
ATOM 652 N N . ALA A 1 82 ? -11.161 -0.116 10.821 1.00 90.94 82 ALA A N 1
ATOM 653 C CA . ALA A 1 82 ? -11.409 1.034 9.957 1.00 90.94 82 ALA A CA 1
ATOM 654 C C . ALA A 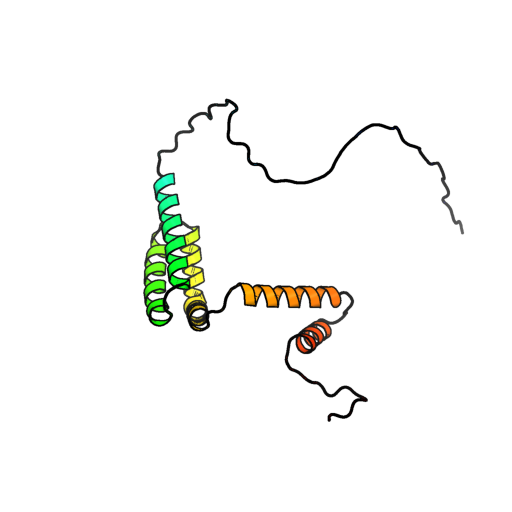1 82 ? -12.877 1.158 9.525 1.00 90.94 82 ALA A C 1
ATOM 656 O O . ALA A 1 82 ? -13.410 2.268 9.492 1.00 90.94 82 ALA A O 1
ATOM 657 N N . CYS A 1 83 ? -13.580 0.048 9.275 1.00 91.62 83 CYS A N 1
ATOM 658 C CA . CYS A 1 83 ? -14.999 0.103 8.913 1.00 91.62 83 CYS A CA 1
ATOM 659 C C . CYS A 1 83 ? -15.917 0.555 10.067 1.00 91.62 83 CYS A C 1
ATOM 661 O O . CYS A 1 83 ? -17.004 1.068 9.810 1.00 91.62 83 CYS A O 1
ATOM 663 N N . ARG A 1 84 ? -15.484 0.420 11.331 1.00 90.56 84 ARG A N 1
ATOM 664 C CA . ARG A 1 84 ? -16.275 0.738 12.538 1.00 90.56 84 ARG A CA 1
ATOM 665 C C . ARG A 1 84 ? -15.877 2.050 13.214 1.00 90.56 84 ARG A C 1
ATOM 667 O O . ARG A 1 84 ? -16.528 2.474 14.165 1.00 90.56 84 ARG A O 1
ATOM 674 N N . CYS A 1 85 ? -14.842 2.734 12.728 1.00 87.06 85 CYS A N 1
ATOM 675 C CA . CYS A 1 85 ? -14.266 3.900 13.402 1.00 87.06 85 CYS A CA 1
ATOM 676 C C . CYS A 1 85 ? -15.159 5.161 13.406 1.00 87.06 85 CYS A C 1
ATOM 678 O O . CYS A 1 85 ? -14.766 6.174 13.982 1.00 87.06 85 CYS A O 1
ATOM 680 N N . ARG A 1 86 ? -16.357 5.140 12.796 1.00 85.94 86 ARG A N 1
ATOM 681 C CA . ARG A 1 86 ? -17.282 6.293 12.687 1.00 85.94 86 ARG A CA 1
ATOM 682 C C . ARG A 1 86 ? -16.622 7.574 12.127 1.00 85.94 86 ARG A C 1
ATOM 684 O O . ARG A 1 86 ? -17.100 8.672 12.389 1.00 85.94 86 ARG A O 1
ATOM 691 N N . ILE A 1 87 ? -15.525 7.443 11.372 1.00 89.19 87 ILE A N 1
ATOM 692 C CA . ILE A 1 87 ? -14.869 8.532 10.633 1.00 89.19 87 ILE A CA 1
ATOM 693 C C . ILE A 1 87 ? -15.092 8.253 9.138 1.00 89.19 87 ILE A C 1
ATOM 695 O O . ILE A 1 87 ? -14.500 7.301 8.621 1.00 89.19 87 ILE A O 1
ATOM 699 N N . PRO A 1 88 ? -15.941 9.031 8.438 1.00 89.06 88 PRO A N 1
ATOM 700 C CA . PRO A 1 88 ? -16.362 8.729 7.066 1.00 89.06 88 PRO A CA 1
ATOM 701 C C . PRO A 1 88 ? -15.202 8.484 6.095 1.00 89.06 88 PRO A C 1
ATOM 703 O O . PRO A 1 88 ? -15.242 7.543 5.306 1.00 89.06 88 PRO A O 1
ATOM 706 N N . GLN A 1 89 ? -14.129 9.267 6.219 1.00 91.75 89 GLN A N 1
ATOM 707 C CA . GLN A 1 89 ? -12.942 9.191 5.369 1.00 91.75 89 GLN A CA 1
ATOM 708 C C . GLN A 1 89 ? -12.217 7.843 5.508 1.00 91.75 89 GLN A C 1
ATOM 710 O O . GLN A 1 89 ? -11.807 7.248 4.512 1.00 91.75 89 GLN A O 1
ATOM 715 N N . PHE A 1 90 ? -12.094 7.320 6.732 1.00 90.88 90 PHE A N 1
ATOM 716 C CA . PHE A 1 90 ? -11.480 6.011 6.979 1.00 90.88 90 PHE A CA 1
ATOM 717 C C . PHE A 1 90 ? -12.397 4.857 6.574 1.00 90.88 90 PHE A C 1
ATOM 719 O O . PHE A 1 90 ? -11.917 3.838 6.079 1.00 90.88 90 PHE A O 1
ATOM 726 N N . VAL A 1 91 ? -13.715 5.016 6.722 1.00 92.44 91 VAL A N 1
ATOM 727 C CA . VAL A 1 91 ? -14.681 4.026 6.229 1.00 92.44 91 VAL A CA 1
ATOM 728 C C . VAL A 1 91 ? -14.588 3.919 4.706 1.00 92.44 91 VAL A C 1
ATOM 730 O O . VAL A 1 91 ? -14.493 2.814 4.173 1.00 92.44 91 VAL A O 1
ATOM 733 N N . GLU A 1 92 ? -14.534 5.043 3.992 1.00 93.06 92 GLU A N 1
ATOM 734 C CA . GLU A 1 92 ? -14.355 5.050 2.540 1.00 93.06 92 GLU A CA 1
ATOM 735 C C . GLU A 1 92 ? -12.999 4.461 2.122 1.00 93.06 92 GLU A C 1
ATOM 737 O O . GLU A 1 92 ? -12.941 3.640 1.200 1.00 93.06 92 GLU A O 1
ATOM 742 N N . LEU A 1 93 ? -11.921 4.807 2.836 1.00 92.94 93 LEU A N 1
ATOM 743 C CA . LEU A 1 93 ? -10.601 4.213 2.627 1.00 92.94 93 LEU A CA 1
ATOM 744 C C . LEU A 1 93 ? -10.649 2.691 2.797 1.00 92.94 93 LEU A C 1
ATOM 746 O O . LEU A 1 93 ? -10.169 1.970 1.929 1.00 92.94 93 LEU A O 1
ATOM 750 N N . SER A 1 94 ? -11.297 2.189 3.850 1.00 92.62 94 SER A N 1
ATOM 751 C CA . SER A 1 94 ? -11.431 0.747 4.085 1.00 92.62 94 SER A CA 1
ATOM 752 C C . SER A 1 94 ? -12.157 0.036 2.936 1.00 92.62 94 SER A C 1
ATOM 754 O O . SER A 1 94 ? -11.770 -1.063 2.544 1.00 92.62 94 SER A O 1
ATOM 756 N N . ARG A 1 95 ? -13.160 0.683 2.322 1.00 93.25 95 ARG A N 1
ATOM 757 C CA . ARG A 1 95 ? -13.862 0.159 1.138 1.00 93.25 95 ARG A CA 1
ATOM 758 C C . ARG A 1 95 ? -12.947 0.126 -0.087 1.00 93.25 95 ARG A C 1
ATOM 760 O O . ARG A 1 95 ? -12.955 -0.860 -0.819 1.00 93.25 95 ARG A O 1
ATOM 767 N N . LYS A 1 96 ? -12.149 1.177 -0.310 1.00 93.88 96 LYS A N 1
ATOM 768 C CA . LYS A 1 96 ? -11.159 1.234 -1.403 1.00 93.88 96 LYS A CA 1
ATOM 769 C C . LYS A 1 96 ? -10.093 0.149 -1.244 1.00 93.88 96 LYS A C 1
ATOM 771 O O . LYS A 1 96 ? -9.832 -0.581 -2.195 1.00 93.88 96 LYS A O 1
ATOM 776 N N . VAL A 1 97 ? -9.543 0.007 -0.039 1.00 91.31 97 VAL A N 1
ATOM 777 C CA . VAL A 1 97 ? -8.522 -0.997 0.282 1.00 91.31 97 VAL A CA 1
ATOM 778 C C . VAL A 1 97 ? -9.082 -2.412 0.134 1.00 91.31 97 VAL A C 1
ATOM 780 O O . VAL A 1 97 ? -8.431 -3.237 -0.493 1.00 91.31 97 VAL A O 1
ATOM 783 N N . ARG A 1 98 ? -10.319 -2.689 0.581 1.00 92.44 98 ARG A N 1
ATOM 784 C CA . ARG A 1 98 ? -10.975 -3.995 0.351 1.00 92.44 98 ARG A CA 1
ATOM 785 C C . ARG A 1 98 ? -11.067 -4.354 -1.132 1.00 92.44 98 ARG A C 1
ATOM 787 O O . ARG A 1 98 ? -10.736 -5.475 -1.493 1.00 92.44 98 ARG A O 1
ATOM 794 N N . ARG A 1 99 ? -11.448 -3.407 -1.999 1.00 94.00 99 ARG A N 1
ATOM 795 C CA . ARG A 1 99 ? -11.515 -3.637 -3.458 1.00 94.00 99 ARG A CA 1
ATOM 796 C C . ARG A 1 99 ? -10.155 -3.904 -4.106 1.00 94.00 99 ARG A C 1
ATOM 798 O O . ARG A 1 99 ? -10.105 -4.475 -5.186 1.00 94.00 99 ARG A O 1
ATOM 805 N N . LYS A 1 100 ? -9.062 -3.448 -3.490 1.00 91.12 100 LYS A N 1
ATOM 806 C CA . LYS A 1 100 ? -7.689 -3.594 -4.000 1.00 91.12 100 LYS A CA 1
ATOM 807 C C . LYS A 1 100 ? -6.822 -4.483 -3.103 1.00 91.12 100 LYS A C 1
ATOM 809 O O . LYS A 1 100 ? -5.601 -4.404 -3.183 1.00 91.12 100 LYS A O 1
ATOM 814 N N . ARG A 1 101 ? -7.440 -5.331 -2.271 1.00 88.69 101 ARG A N 1
ATOM 815 C CA . ARG A 1 101 ? -6.767 -6.124 -1.230 1.00 88.69 101 ARG A CA 1
ATOM 816 C C . ARG A 1 101 ? -5.595 -6.930 -1.778 1.00 88.69 101 ARG A C 1
ATOM 818 O O . ARG A 1 101 ? -4.500 -6.830 -1.245 1.00 88.69 101 ARG A O 1
ATOM 825 N N . GLU A 1 102 ? -5.808 -7.664 -2.865 1.00 88.31 102 GLU A N 1
ATOM 826 C CA . GLU A 1 102 ? -4.758 -8.481 -3.488 1.00 88.31 102 GLU A CA 1
ATOM 827 C C . GLU A 1 102 ? -3.584 -7.638 -3.988 1.00 88.31 102 GLU A C 1
ATOM 829 O O . GLU A 1 102 ? -2.430 -7.987 -3.762 1.00 88.31 102 GLU A O 1
ATOM 834 N N . GLY A 1 103 ? -3.864 -6.486 -4.604 1.00 87.00 103 GLY A N 1
ATOM 835 C CA . GLY A 1 103 ? -2.822 -5.565 -5.058 1.00 87.00 103 GLY A CA 1
ATOM 836 C C . GLY A 1 103 ? -2.009 -4.976 -3.904 1.00 87.00 103 GLY A C 1
ATOM 837 O O . GLY A 1 103 ? -0.802 -4.804 -4.034 1.00 87.00 103 GLY A O 1
ATOM 838 N N . VAL A 1 104 ? -2.653 -4.706 -2.764 1.00 87.12 104 VAL A N 1
ATOM 839 C CA . VAL A 1 104 ? -1.971 -4.231 -1.551 1.00 87.12 104 VAL A CA 1
ATOM 840 C C . VAL A 1 104 ? -1.074 -5.321 -0.966 1.00 87.12 104 VAL A C 1
ATOM 842 O O . VAL A 1 104 ? 0.079 -5.035 -0.665 1.00 87.12 104 VAL A O 1
ATOM 845 N N . LEU A 1 105 ? -1.558 -6.563 -0.856 1.00 88.12 105 LEU A N 1
ATOM 846 C CA . LEU A 1 105 ? -0.760 -7.685 -0.346 1.00 88.12 105 LEU A CA 1
ATOM 847 C C . LEU A 1 105 ? 0.450 -7.967 -1.241 1.00 88.12 105 LEU A C 1
ATOM 849 O O . LEU A 1 105 ? 1.576 -7.977 -0.755 1.00 88.12 105 LEU A O 1
ATOM 853 N N . ARG A 1 106 ? 0.242 -8.039 -2.561 1.00 87.50 106 ARG A N 1
ATOM 854 C CA . ARG A 1 106 ? 1.333 -8.192 -3.532 1.00 87.50 106 ARG A CA 1
ATOM 855 C C . ARG A 1 106 ? 2.344 -7.043 -3.458 1.00 87.50 106 ARG A C 1
ATOM 857 O O . ARG A 1 106 ? 3.536 -7.255 -3.645 1.00 87.50 106 ARG A O 1
ATOM 864 N N . SER A 1 107 ? 1.892 -5.817 -3.190 1.00 85.31 107 SER A N 1
ATOM 865 C CA . SER A 1 107 ? 2.796 -4.673 -3.014 1.00 85.31 107 SER A CA 1
ATOM 866 C C . SER A 1 107 ? 3.686 -4.808 -1.778 1.00 85.31 107 SER A C 1
ATOM 868 O O . SER A 1 107 ? 4.810 -4.305 -1.811 1.00 85.31 107 SER A O 1
ATOM 870 N N . ILE A 1 108 ? 3.188 -5.436 -0.708 1.00 85.88 108 ILE A N 1
ATOM 871 C CA . ILE A 1 108 ? 3.948 -5.697 0.521 1.00 85.88 108 ILE A CA 1
ATOM 872 C C . ILE A 1 108 ? 4.944 -6.835 0.276 1.00 85.88 108 ILE A C 1
ATOM 874 O O . ILE A 1 108 ? 6.123 -6.662 0.562 1.00 85.88 108 ILE A O 1
ATOM 878 N N . GLU A 1 109 ? 4.508 -7.933 -0.348 1.00 85.06 109 GLU A N 1
ATOM 879 C CA . GLU A 1 109 ? 5.369 -9.066 -0.730 1.00 85.06 109 GLU A CA 1
ATOM 880 C C . GLU A 1 109 ? 6.545 -8.636 -1.619 1.00 85.06 109 GLU A C 1
ATOM 882 O O . GLU A 1 109 ? 7.685 -9.028 -1.394 1.00 85.06 109 GLU A O 1
ATOM 887 N N . LEU A 1 110 ? 6.280 -7.795 -2.621 1.00 82.88 110 LEU A N 1
ATOM 888 C CA . LEU A 1 110 ? 7.301 -7.311 -3.552 1.00 82.88 110 LEU A CA 1
ATOM 889 C C . LEU A 1 110 ? 8.131 -6.139 -2.996 1.00 82.88 110 LEU A C 1
ATOM 891 O O . LEU A 1 110 ? 9.043 -5.669 -3.679 1.00 82.88 110 LEU A O 1
ATOM 895 N N . GLY A 1 111 ? 7.785 -5.602 -1.819 1.00 79.38 111 GLY A N 1
ATOM 896 C CA . GLY A 1 111 ? 8.451 -4.435 -1.235 1.00 79.38 111 GLY A CA 1
ATOM 897 C C . GLY A 1 111 ? 8.458 -3.206 -2.154 1.00 79.38 111 GLY A C 1
ATOM 898 O O . GLY A 1 111 ? 9.404 -2.413 -2.134 1.00 79.38 111 GLY A O 1
ATOM 899 N N . VAL A 1 112 ? 7.441 -3.048 -3.013 1.00 74.50 112 VAL A N 1
ATOM 900 C CA . VAL A 1 112 ? 7.418 -1.969 -4.013 1.00 74.50 112 VAL A CA 1
ATOM 901 C C . VAL A 1 112 ? 7.247 -0.634 -3.300 1.00 74.50 112 VAL A C 1
ATOM 903 O O . VAL A 1 112 ? 6.163 -0.273 -2.844 1.00 74.50 112 VAL A O 1
ATOM 906 N N . SER A 1 113 ? 8.333 0.131 -3.225 1.00 70.62 113 SER A N 1
ATOM 907 C CA . SER A 1 113 ? 8.289 1.477 -2.674 1.00 70.62 113 SER A CA 1
ATOM 908 C C . SER A 1 113 ? 7.582 2.431 -3.637 1.00 70.62 113 SER A C 1
ATOM 910 O O . SER A 1 113 ? 7.768 2.377 -4.858 1.00 70.62 113 SER A O 1
ATOM 912 N N . ASN A 1 114 ? 6.822 3.382 -3.083 1.00 76.75 114 ASN A N 1
ATOM 913 C CA . ASN A 1 114 ? 6.199 4.438 -3.886 1.00 76.75 114 ASN A CA 1
ATOM 914 C C . ASN A 1 114 ? 7.248 5.222 -4.698 1.00 76.75 114 ASN A C 1
ATOM 916 O O . ASN A 1 114 ? 6.963 5.682 -5.796 1.00 76.75 114 ASN A O 1
ATOM 920 N N . ALA A 1 115 ? 8.490 5.303 -4.207 1.00 77.38 115 ALA A N 1
ATOM 921 C CA . ALA A 1 115 ? 9.596 5.949 -4.908 1.00 77.38 115 ALA A CA 1
ATOM 922 C C . ALA A 1 115 ? 9.845 5.359 -6.308 1.00 77.38 115 ALA A C 1
ATOM 924 O O . ALA A 1 115 ? 10.105 6.113 -7.244 1.00 77.38 115 ALA A O 1
ATOM 925 N N . ARG A 1 116 ? 9.717 4.034 -6.488 1.00 78.31 116 ARG A N 1
ATOM 926 C CA . ARG A 1 116 ? 9.901 3.391 -7.800 1.00 78.31 116 ARG A CA 1
ATOM 927 C C . ARG A 1 116 ? 8.786 3.775 -8.774 1.00 78.31 116 ARG A C 1
ATOM 929 O O . ARG A 1 116 ? 9.062 4.097 -9.927 1.00 78.31 116 ARG A O 1
ATOM 936 N N . VAL A 1 117 ? 7.544 3.792 -8.293 1.00 82.19 117 VAL A N 1
ATOM 937 C CA . VAL A 1 117 ? 6.361 4.186 -9.075 1.00 82.19 117 VAL A CA 1
ATOM 938 C C . VAL A 1 117 ? 6.422 5.666 -9.461 1.00 82.19 117 VAL A C 1
ATOM 940 O O . VAL A 1 117 ? 6.174 6.017 -10.615 1.00 82.19 117 VAL A O 1
ATOM 943 N N . GLU A 1 118 ? 6.820 6.535 -8.532 1.00 85.00 118 GLU A N 1
ATOM 944 C CA . GLU A 1 118 ? 7.012 7.966 -8.788 1.00 85.00 118 GLU A CA 1
ATOM 945 C C . GLU A 1 118 ? 8.156 8.223 -9.774 1.00 85.00 118 GLU A C 1
ATOM 947 O O . GLU A 1 118 ? 8.026 9.053 -10.673 1.00 85.00 118 GLU A O 1
ATOM 952 N N . ALA A 1 119 ? 9.263 7.480 -9.669 1.00 86.06 119 ALA A N 1
ATOM 953 C CA . ALA A 1 119 ? 10.372 7.583 -10.612 1.00 86.06 119 ALA A CA 1
ATOM 954 C C . ALA A 1 119 ? 9.935 7.222 -12.041 1.00 86.06 119 ALA A C 1
ATOM 956 O O . ALA A 1 119 ? 10.246 7.956 -12.982 1.00 86.06 119 ALA A O 1
ATOM 957 N N . VAL A 1 120 ? 9.170 6.138 -12.211 1.00 85.31 120 VAL A N 1
ATOM 958 C CA . VAL A 1 120 ? 8.590 5.757 -13.511 1.00 85.31 120 VAL A CA 1
ATOM 959 C C . VAL A 1 120 ? 7.601 6.815 -14.000 1.00 85.31 120 VAL A C 1
ATOM 961 O O . VAL A 1 120 ? 7.683 7.257 -15.144 1.00 85.31 120 VAL A O 1
ATOM 964 N N . SER A 1 121 ? 6.719 7.299 -13.127 1.00 87.38 121 SER A N 1
ATOM 965 C CA . SER A 1 121 ? 5.745 8.342 -13.468 1.00 87.38 121 SER A CA 1
ATOM 966 C C . SER A 1 121 ? 6.424 9.635 -13.925 1.00 87.38 121 SER A C 1
ATOM 968 O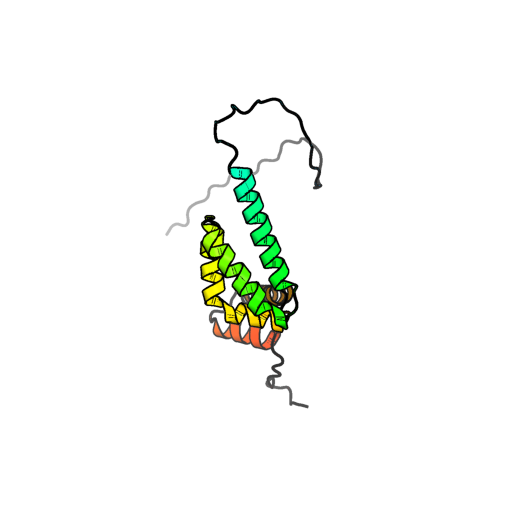 O . SER A 1 121 ? 5.988 10.273 -14.884 1.00 87.38 121 SER A O 1
ATOM 970 N N . ASN A 1 122 ? 7.530 10.019 -13.287 1.00 91.94 122 ASN A N 1
ATOM 971 C CA . ASN A 1 122 ? 8.321 11.178 -13.687 1.00 91.94 122 ASN A CA 1
ATOM 972 C C . ASN A 1 122 ? 9.019 10.972 -15.033 1.00 91.94 122 ASN A C 1
ATOM 974 O O . ASN A 1 122 ? 8.993 11.882 -15.861 1.00 91.94 122 ASN A O 1
ATOM 978 N N . LYS A 1 123 ? 9.579 9.783 -15.287 1.00 88.81 123 LYS A N 1
ATOM 979 C CA . LYS A 1 123 ? 10.145 9.410 -16.593 1.00 88.81 123 LYS A CA 1
ATOM 980 C C . LYS A 1 123 ? 9.104 9.533 -17.711 1.00 88.81 123 LYS A C 1
ATOM 982 O O . LYS A 1 123 ? 9.349 10.218 -18.701 1.00 88.81 123 LYS A O 1
ATOM 987 N N . ILE A 1 124 ? 7.905 8.987 -17.507 1.00 87.56 124 ILE A N 1
ATOM 988 C CA . ILE A 1 124 ? 6.795 9.106 -18.466 1.00 87.56 124 ILE A CA 1
ATOM 989 C C . ILE A 1 124 ? 6.431 10.578 -18.696 1.00 87.56 124 ILE A C 1
ATOM 991 O O . ILE A 1 124 ? 6.345 11.012 -19.840 1.00 87.56 124 ILE A O 1
ATOM 995 N N . LYS A 1 125 ? 6.293 11.389 -17.636 1.00 89.88 125 LYS A N 1
ATOM 996 C CA . LYS A 1 125 ? 6.020 12.834 -17.775 1.00 89.88 125 LYS A CA 1
ATOM 997 C C . LYS A 1 125 ? 7.099 13.558 -18.583 1.00 89.88 125 LYS A C 1
ATOM 999 O O . LYS A 1 125 ? 6.782 14.483 -19.324 1.00 89.88 125 LYS A O 1
ATOM 1004 N N . VAL A 1 126 ? 8.370 13.185 -18.437 1.00 91.81 126 VAL A N 1
ATOM 1005 C CA . VAL A 1 126 ? 9.457 13.739 -19.259 1.00 91.81 126 VAL A CA 1
ATOM 1006 C C . VAL A 1 126 ? 9.290 13.322 -20.720 1.00 91.81 126 VAL A C 1
ATOM 1008 O O . VAL A 1 126 ? 9.356 14.190 -21.586 1.00 91.81 126 VAL A O 1
ATOM 1011 N N . ALA A 1 127 ? 9.002 12.049 -21.002 1.00 86.94 127 ALA A N 1
ATOM 1012 C CA . ALA A 1 127 ? 8.755 11.575 -22.365 1.00 86.94 127 ALA A CA 1
ATOM 1013 C C . ALA A 1 127 ? 7.570 12.294 -23.032 1.00 86.94 127 ALA A C 1
ATOM 1015 O O . ALA A 1 127 ? 7.693 12.732 -24.172 1.00 86.94 127 ALA A O 1
ATOM 1016 N N . VAL A 1 128 ? 6.472 12.515 -22.301 1.00 88.19 128 VAL A N 1
ATOM 1017 C CA . VAL A 1 128 ? 5.318 13.301 -22.776 1.00 88.19 128 VAL A CA 1
ATOM 1018 C C . VAL A 1 128 ? 5.730 14.727 -23.144 1.00 88.19 128 VAL A C 1
ATOM 1020 O O . VAL A 1 128 ? 5.355 15.215 -24.204 1.00 88.19 128 VAL A O 1
ATOM 1023 N N . ARG A 1 129 ? 6.547 15.389 -22.311 1.00 88.19 129 ARG A N 1
ATOM 1024 C CA . ARG A 1 129 ? 7.031 16.753 -22.594 1.00 88.19 129 ARG A CA 1
ATOM 1025 C C . ARG A 1 129 ? 7.961 16.821 -23.803 1.00 88.19 129 ARG A C 1
ATOM 1027 O O . ARG A 1 129 ? 7.953 17.807 -24.523 1.00 88.19 129 ARG A O 1
ATOM 1034 N N . GLN A 1 130 ? 8.782 15.797 -24.011 1.00 83.81 130 GLN A N 1
ATOM 1035 C CA . GLN A 1 130 ? 9.642 15.698 -25.194 1.00 83.81 130 GLN A CA 1
ATOM 1036 C C . GLN A 1 130 ? 8.833 15.390 -26.460 1.00 83.81 130 GLN A C 1
ATOM 1038 O O . GLN A 1 130 ? 9.234 15.771 -27.551 1.00 83.81 130 GLN A O 1
ATOM 1043 N N . GLY A 1 131 ? 7.693 14.714 -26.308 1.00 79.31 131 GLY A N 1
ATOM 1044 C CA . GLY A 1 131 ? 6.772 14.380 -27.388 1.00 79.31 131 GLY A CA 1
ATOM 1045 C C . GLY A 1 131 ? 5.744 15.460 -27.724 1.00 79.31 131 GLY A C 1
ATOM 1046 O O . GLY A 1 131 ? 4.848 15.184 -28.524 1.00 79.31 131 GLY A O 1
ATOM 1047 N N . TYR A 1 132 ? 5.830 16.666 -27.142 1.00 72.44 132 TYR A N 1
ATOM 1048 C CA . TYR A 1 132 ? 4.997 17.792 -27.572 1.00 72.44 132 TYR A CA 1
ATOM 1049 C C . TYR A 1 132 ? 5.254 18.060 -29.062 1.00 72.44 132 TYR A C 1
ATOM 1051 O O . TYR A 1 132 ? 6.319 18.536 -29.439 1.00 72.44 132 TYR A O 1
ATOM 1059 N N . GLY A 1 133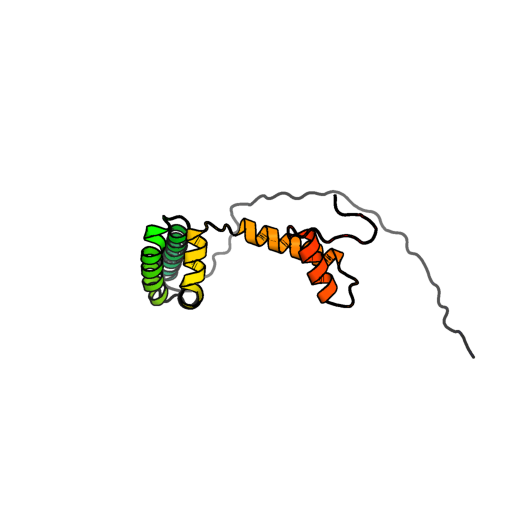 ? 4.284 17.707 -29.909 1.00 74.31 133 GLY A N 1
ATOM 1060 C CA . GLY A 1 133 ? 4.410 17.765 -31.369 1.00 74.31 133 GLY A CA 1
ATOM 1061 C C . GLY A 1 133 ? 4.064 16.457 -32.084 1.00 74.31 133 GLY A C 1
ATOM 1062 O O . GLY A 1 133 ? 3.828 16.476 -33.292 1.00 74.31 133 GLY A O 1
ATOM 1063 N N . PHE A 1 134 ? 3.956 15.330 -31.370 1.00 79.12 134 PHE A N 1
ATOM 1064 C CA . PHE A 1 134 ? 3.388 14.123 -31.966 1.00 79.12 134 PHE A CA 1
ATOM 1065 C C . PHE A 1 134 ? 1.895 14.315 -32.243 1.00 79.12 134 PHE A C 1
ATOM 1067 O O . PHE A 1 134 ? 1.110 14.600 -31.342 1.00 79.12 134 PHE A O 1
ATOM 1074 N N . ARG A 1 135 ? 1.502 14.127 -33.508 1.00 76.44 135 ARG A N 1
ATOM 1075 C CA . ARG A 1 135 ? 0.094 14.103 -33.935 1.00 76.44 135 ARG A CA 1
ATOM 1076 C C . ARG A 1 135 ? -0.629 12.806 -33.547 1.00 76.44 135 ARG A C 1
ATOM 1078 O O . ARG A 1 135 ? -1.850 12.820 -33.478 1.00 76.44 135 ARG A O 1
ATOM 1085 N N . ASN A 1 136 ? 0.106 11.717 -33.290 1.00 84.19 136 ASN A N 1
ATOM 1086 C CA . ASN A 1 136 ? -0.437 10.412 -32.899 1.00 84.19 136 ASN A CA 1
ATOM 1087 C C . ASN A 1 136 ? 0.135 9.955 -31.538 1.00 84.19 136 ASN A C 1
ATOM 1089 O O . ASN A 1 136 ? 1.341 10.057 -31.300 1.00 84.19 136 ASN A O 1
ATOM 1093 N N . ILE A 1 137 ? -0.733 9.425 -30.673 1.00 85.25 137 ILE A N 1
ATOM 1094 C CA . ILE A 1 137 ? -0.417 8.835 -29.365 1.00 85.25 137 ILE A CA 1
ATOM 1095 C C . ILE A 1 137 ? 0.469 7.590 -29.513 1.00 85.25 137 ILE A C 1
ATOM 1097 O O . ILE A 1 137 ? 1.347 7.377 -28.676 1.00 85.25 137 ILE A O 1
ATOM 1101 N N . ASP A 1 138 ? 0.323 6.816 -30.591 1.00 87.38 138 ASP A N 1
ATOM 1102 C CA . ASP A 1 138 ? 1.126 5.603 -30.816 1.00 87.38 138 ASP A CA 1
ATOM 1103 C C . ASP A 1 138 ? 2.630 5.908 -30.868 1.00 87.38 138 ASP A C 1
ATOM 1105 O O . ASP A 1 138 ? 3.445 5.167 -30.320 1.00 87.38 138 ASP A O 1
ATOM 1109 N N . ASN A 1 139 ? 3.006 7.061 -31.430 1.00 86.25 139 ASN A N 1
ATOM 1110 C CA . ASN A 1 139 ? 4.400 7.509 -31.486 1.00 86.25 139 ASN A CA 1
ATOM 1111 C C . ASN A 1 139 ? 4.954 7.842 -30.094 1.00 86.25 139 ASN A C 1
ATOM 1113 O O . ASN A 1 139 ? 6.124 7.587 -29.804 1.00 86.25 139 ASN A O 1
ATOM 1117 N N . LEU A 1 140 ? 4.112 8.383 -29.210 1.00 86.88 140 LEU A N 1
ATOM 1118 C CA . LEU A 1 140 ? 4.481 8.633 -27.820 1.00 86.88 140 LEU A CA 1
ATOM 1119 C C . LEU A 1 140 ? 4.651 7.313 -27.052 1.00 86.88 140 LEU A C 1
ATOM 1121 O O . LEU A 1 140 ? 5.607 7.179 -26.287 1.00 86.88 140 LEU A O 1
ATOM 1125 N N . ILE A 1 141 ? 3.769 6.333 -27.272 1.00 88.38 141 ILE A N 1
ATOM 1126 C CA . ILE A 1 141 ? 3.889 4.994 -26.675 1.00 88.38 141 ILE A CA 1
ATOM 1127 C C . ILE A 1 141 ? 5.177 4.315 -27.159 1.00 88.38 141 ILE A C 1
ATOM 1129 O O . ILE A 1 141 ? 5.948 3.825 -26.335 1.00 88.38 141 ILE A O 1
ATOM 1133 N N . ALA A 1 142 ? 5.461 4.355 -28.463 1.00 88.00 142 ALA A N 1
ATOM 1134 C CA . ALA A 1 142 ? 6.686 3.810 -29.043 1.00 88.00 142 ALA A CA 1
ATOM 1135 C C . ALA A 1 142 ? 7.947 4.464 -28.455 1.00 88.00 142 ALA A C 1
ATOM 1137 O O . ALA A 1 142 ? 8.904 3.766 -28.122 1.00 88.00 142 ALA A O 1
ATOM 1138 N N . LEU A 1 143 ? 7.935 5.786 -28.245 1.00 87.56 143 LEU A N 1
ATOM 1139 C CA . LEU A 1 143 ? 9.033 6.502 -27.594 1.00 87.56 143 LEU A CA 1
ATOM 1140 C C . LEU A 1 143 ? 9.238 6.048 -26.141 1.00 87.56 143 LEU A C 1
ATOM 1142 O O . LEU A 1 143 ? 10.377 5.858 -25.716 1.00 87.56 143 LEU A O 1
ATOM 1146 N N . VAL A 1 144 ? 8.158 5.891 -25.372 1.00 88.81 144 VAL A N 1
ATOM 1147 C CA . VAL A 1 144 ? 8.221 5.413 -23.980 1.00 88.81 144 VAL A CA 1
ATOM 1148 C C . VAL A 1 144 ? 8.773 3.991 -23.928 1.00 88.81 144 VAL A C 1
ATOM 1150 O O . VAL A 1 144 ? 9.655 3.730 -23.111 1.00 88.81 144 VAL A O 1
ATOM 1153 N N . MET A 1 145 ? 8.307 3.107 -24.815 1.00 88.88 145 MET A N 1
ATOM 1154 C CA . MET A 1 145 ? 8.830 1.747 -24.934 1.00 88.88 145 MET A CA 1
ATOM 1155 C C . MET A 1 145 ? 10.322 1.788 -25.261 1.00 88.88 145 MET A C 1
ATOM 1157 O O . MET A 1 145 ? 11.121 1.348 -24.452 1.00 88.88 145 MET A O 1
ATOM 1161 N N . LEU A 1 146 ? 10.727 2.442 -26.350 1.00 87.12 146 LEU A N 1
ATOM 1162 C CA . LEU A 1 146 ? 12.132 2.518 -26.764 1.00 87.12 146 LEU A CA 1
ATOM 1163 C C . LEU A 1 146 ? 13.080 3.067 -25.679 1.00 87.12 146 LEU A C 1
ATOM 1165 O O . LEU A 1 146 ? 14.230 2.653 -25.594 1.00 87.12 146 LEU A O 1
ATOM 1169 N N . ARG A 1 147 ? 12.631 4.036 -24.873 1.00 85.38 147 ARG A N 1
ATOM 1170 C CA . ARG A 1 147 ? 13.462 4.686 -23.842 1.00 85.38 147 ARG A CA 1
ATOM 1171 C C . ARG A 1 147 ? 13.586 3.878 -22.554 1.00 85.38 147 ARG A C 1
ATOM 1173 O O . ARG A 1 147 ? 14.562 4.067 -21.828 1.00 85.38 147 ARG A O 1
ATOM 1180 N N . TYR A 1 148 ? 12.553 3.117 -22.199 1.00 85.12 148 TYR A N 1
ATOM 1181 C CA . TYR A 1 148 ? 12.398 2.567 -20.849 1.00 85.12 148 TYR A CA 1
ATOM 1182 C C . TYR A 1 148 ? 12.169 1.055 -20.804 1.00 85.12 148 TYR A C 1
ATOM 1184 O O . TYR A 1 148 ? 12.055 0.519 -19.702 1.00 85.12 148 TYR A O 1
ATOM 1192 N N . SER A 1 149 ? 12.116 0.375 -21.948 1.00 83.69 149 SER A N 1
ATOM 1193 C CA . SER A 1 149 ? 12.220 -1.079 -22.036 1.00 83.69 149 SER A CA 1
ATOM 1194 C C . SER A 1 149 ? 13.598 -1.493 -22.555 1.00 83.69 149 SER A C 1
ATOM 1196 O O . SER A 1 149 ? 14.285 -0.717 -23.215 1.00 83.69 149 SER A O 1
ATOM 1198 N N . ASP A 1 150 ? 13.989 -2.740 -22.297 1.00 82.38 150 ASP A N 1
ATOM 1199 C CA . ASP A 1 150 ? 15.232 -3.327 -22.818 1.00 82.38 150 ASP A CA 1
ATOM 1200 C C . ASP A 1 150 ? 15.115 -3.752 -24.298 1.00 82.38 150 ASP A C 1
ATOM 1202 O O . ASP A 1 150 ? 15.833 -4.633 -24.773 1.00 82.38 150 ASP A O 1
ATOM 1206 N N . LEU A 1 151 ? 14.192 -3.141 -25.050 1.00 80.81 151 LEU A N 1
ATOM 1207 C CA . LEU A 1 151 ? 14.020 -3.420 -26.470 1.00 80.81 151 LEU A CA 1
ATOM 1208 C C . LEU A 1 151 ? 15.222 -2.884 -27.249 1.00 80.81 151 LEU A C 1
ATOM 1210 O O . LEU A 1 151 ? 15.526 -1.692 -27.229 1.00 80.81 151 LEU A O 1
ATOM 1214 N N . ARG A 1 152 ? 15.870 -3.774 -28.001 1.00 78.38 152 ARG A N 1
ATOM 1215 C CA . ARG A 1 152 ? 16.923 -3.436 -28.963 1.00 78.38 152 ARG A CA 1
ATOM 1216 C C . ARG A 1 152 ? 16.388 -3.637 -30.380 1.00 78.38 152 ARG A C 1
ATOM 1218 O O . ARG A 1 152 ? 16.653 -4.678 -30.978 1.00 78.38 152 ARG A O 1
ATOM 1225 N N . PRO A 1 153 ? 15.581 -2.703 -30.915 1.00 75.81 153 PRO A N 1
ATOM 1226 C CA . PRO A 1 153 ? 15.116 -2.825 -32.287 1.00 75.81 153 PRO A CA 1
ATOM 1227 C C . PRO A 1 153 ? 16.308 -2.741 -33.243 1.00 75.81 153 PRO A C 1
ATOM 1229 O O . PRO A 1 153 ? 17.204 -1.912 -33.063 1.00 75.81 153 PRO A O 1
ATOM 1232 N N . ALA A 1 154 ? 16.305 -3.587 -34.272 1.00 75.38 154 ALA A N 1
ATOM 1233 C CA . ALA A 1 154 ? 17.259 -3.485 -35.364 1.00 75.38 154 ALA A CA 1
ATOM 1234 C C . ALA A 1 154 ? 17.020 -2.155 -36.089 1.00 75.38 154 ALA A C 1
ATOM 1236 O O . ALA A 1 154 ? 15.965 -1.933 -36.685 1.00 75.38 154 ALA A O 1
ATOM 1237 N N . LEU A 1 155 ? 17.977 -1.235 -35.975 1.00 74.06 155 LEU A N 1
ATOM 1238 C CA . LEU A 1 155 ? 17.883 0.058 -36.637 1.00 74.06 155 LEU A CA 1
ATOM 1239 C C . LEU A 1 155 ? 18.250 -0.122 -38.115 1.00 74.06 155 LEU A C 1
ATOM 1241 O O . LEU A 1 155 ? 19.302 -0.701 -38.402 1.00 74.06 155 LEU A O 1
ATOM 1245 N N . PRO A 1 156 ? 17.439 0.383 -39.061 1.00 76.31 156 PRO A N 1
ATOM 1246 C CA . PRO A 1 156 ? 17.785 0.311 -40.473 1.00 76.31 156 PRO A CA 1
ATOM 1247 C C . PRO A 1 156 ? 19.134 1.007 -40.710 1.00 76.31 156 PRO A C 1
ATOM 1249 O O . PRO A 1 156 ? 19.335 2.150 -40.301 1.00 76.31 156 PRO A O 1
ATOM 1252 N N . GLY A 1 157 ? 20.080 0.285 -41.319 1.00 75.00 157 GLY A N 1
ATOM 1253 C CA . GLY A 1 157 ? 21.442 0.767 -41.583 1.00 75.00 157 GLY A CA 1
ATOM 1254 C C . GLY A 1 157 ? 22.492 0.452 -40.507 1.00 75.00 157 GLY A C 1
ATOM 1255 O O . GLY A 1 157 ? 23.653 0.807 -40.690 1.00 75.00 157 GLY A O 1
ATOM 1256 N N . ARG A 1 158 ? 22.142 -0.238 -39.412 1.00 64.44 158 ARG A N 1
ATOM 1257 C CA . ARG A 1 158 ? 23.118 -0.860 -38.499 1.00 64.44 158 ARG A CA 1
ATOM 1258 C C . ARG A 1 158 ? 22.864 -2.362 -38.446 1.00 64.44 158 ARG A C 1
ATOM 1260 O O . ARG A 1 158 ? 21.848 -2.789 -37.906 1.00 64.44 158 ARG A O 1
ATOM 1267 N N . ALA A 1 159 ? 23.771 -3.152 -39.019 1.00 57.97 159 ALA A N 1
ATOM 1268 C CA . ALA A 1 159 ? 23.736 -4.603 -38.869 1.00 57.97 159 ALA A CA 1
ATOM 1269 C C . ALA A 1 159 ? 23.837 -4.966 -37.377 1.00 57.97 159 ALA A C 1
ATOM 1271 O O . ALA A 1 159 ? 24.622 -4.360 -36.644 1.00 57.97 159 ALA A O 1
ATOM 1272 N N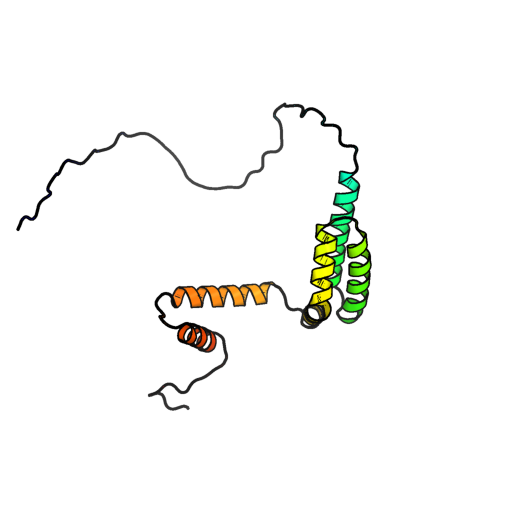 . ALA A 1 160 ? 23.008 -5.911 -36.931 1.00 60.59 160 ALA A N 1
ATOM 1273 C CA . ALA A 1 160 ? 23.107 -6.471 -35.591 1.00 60.59 160 ALA A CA 1
ATOM 1274 C C . ALA A 1 160 ? 24.417 -7.267 -35.504 1.00 60.59 160 ALA A C 1
ATOM 1276 O O . ALA A 1 160 ? 24.612 -8.195 -36.287 1.00 60.59 160 ALA A O 1
ATOM 1277 N N . ALA A 1 161 ? 25.316 -6.838 -34.618 1.00 55.31 161 ALA A N 1
ATOM 1278 C CA . ALA A 1 161 ? 26.506 -7.592 -34.237 1.00 55.31 161 ALA A CA 1
ATOM 1279 C C . ALA A 1 161 ? 26.148 -8.641 -33.181 1.00 55.31 161 ALA A C 1
ATOM 1281 O O . ALA A 1 161 ? 25.284 -8.322 -32.326 1.00 55.31 161 ALA A O 1
#

Organism: NCBI:txid626935

Sequence (161 aa):
MHINTRARRPARTPPRGSRASGSRCSRTPRTLARGRPRRSGRPVRSGTALWRGYLLKEELRAVFRGDPADARASLDRWLSWACRCRIPQFVELSRKVRRKREGVLRSIELGVSNARVEAVSNKIKVAVRQGYGFRNIDNLIALVMLRYSDLRPALPGRAAA

pLDDT: mean 71.13, std 23.62, range [24.22, 94.25]